Protein AF-A0A947CTM5-F1 (afdb_monomer_lite)

Sequence (116 aa):
MIGIPIGLLYANAGEWLIHKYLLHGKGVKKDSLFAFHWHRHHKNSRRGDQHDPDFDQPWHQELLDGEDNGRTRELIGLATIAATHLPLAPIAPLFTATVMYSIVNYYRVHKKSHKD

pLDDT: mean 93.33, std 7.52, range [65.25, 98.75]

Secondary structure (DSSP, 8-state):
-THHHHHHHHHHHHHHHIIIIIIIIITTSTTSTTHHIIIIIIHHHHHTTT--GGGTS-TTHHHHHT---HHHHHHHHHHHHHHHHGGGTTT-HHHHHHHHHHHHHHHHHHHHHTT-

Structure (mmCIF, N/CA/C/O backbone):
data_AF-A0A947CTM5-F1
#
_entry.id   AF-A0A947CTM5-F1
#
loop_
_atom_site.group_PDB
_atom_site.id
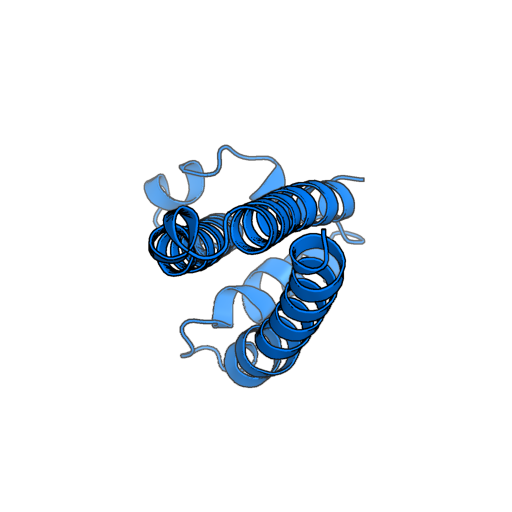_atom_site.type_symbol
_atom_site.label_atom_id
_atom_site.label_alt_id
_atom_site.label_comp_id
_atom_site.label_asym_id
_atom_site.label_entity_id
_atom_site.label_seq_id
_atom_site.pdbx_PDB_ins_code
_atom_site.Cartn_x
_atom_site.Cartn_y
_atom_site.Cartn_z
_atom_site.occupancy
_atom_site.B_iso_or_equiv
_atom_site.auth_seq_id
_atom_site.auth_comp_id
_atom_site.auth_asym_id
_atom_site.auth_atom_id
_atom_site.pdbx_PDB_model_num
ATOM 1 N N . MET A 1 1 ? -16.544 -5.309 18.765 1.00 74.25 1 MET A N 1
ATOM 2 C CA . MET A 1 1 ? -15.623 -6.355 18.253 1.00 74.25 1 MET A CA 1
ATOM 3 C C . MET A 1 1 ? -15.832 -6.699 16.778 1.00 74.25 1 MET A C 1
ATOM 5 O O . MET A 1 1 ? -14.839 -6.946 16.112 1.00 74.25 1 MET A O 1
ATOM 9 N N . ILE A 1 2 ? -17.061 -6.664 16.238 1.00 93.69 2 ILE A N 1
ATOM 10 C CA . ILE A 1 2 ? -17.358 -7.053 14.840 1.00 93.69 2 ILE A CA 1
ATOM 11 C C . ILE A 1 2 ? -16.572 -6.281 13.756 1.00 93.69 2 ILE A C 1
ATOM 13 O O . ILE A 1 2 ? -16.357 -6.797 12.665 1.00 93.69 2 ILE A O 1
ATOM 17 N N . GLY A 1 3 ? -16.073 -5.080 14.067 1.00 96.19 3 GLY A N 1
ATOM 18 C CA . GLY A 1 3 ? -15.224 -4.308 13.154 1.00 96.19 3 GLY A CA 1
ATOM 19 C C . GLY A 1 3 ? -13.932 -5.022 12.742 1.00 96.19 3 GLY A C 1
ATOM 20 O O . GLY A 1 3 ? -13.476 -4.799 11.630 1.00 96.19 3 GLY A O 1
ATOM 21 N N . ILE A 1 4 ? -13.389 -5.916 13.579 1.00 98.00 4 ILE A N 1
ATOM 22 C CA . ILE A 1 4 ? -12.181 -6.690 13.250 1.00 98.00 4 ILE A CA 1
ATOM 23 C C . ILE A 1 4 ? -12.454 -7.710 12.130 1.00 98.00 4 ILE A C 1
ATOM 25 O O . ILE A 1 4 ? -11.838 -7.595 11.074 1.00 98.00 4 ILE A O 1
ATOM 29 N N . PR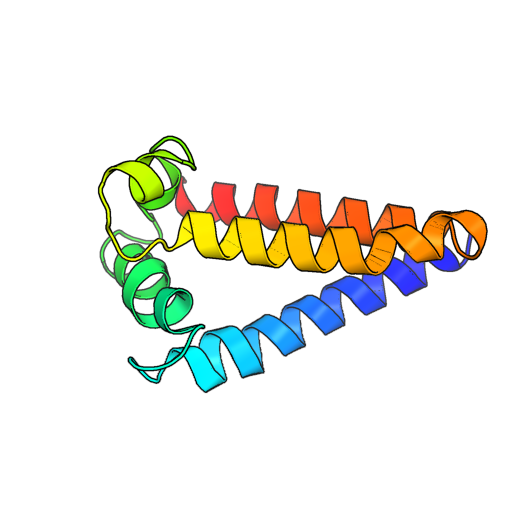O A 1 5 ? -13.378 -8.683 12.276 1.00 98.38 5 PRO A N 1
ATOM 30 C CA . PRO A 1 5 ? -13.637 -9.641 11.201 1.00 98.38 5 PRO A CA 1
ATOM 31 C C . PRO A 1 5 ? -14.155 -8.968 9.922 1.00 98.38 5 PRO A C 1
ATOM 33 O O . PRO A 1 5 ? -13.744 -9.358 8.832 1.00 98.38 5 PRO A O 1
ATOM 36 N N . ILE A 1 6 ? -14.986 -7.922 10.034 1.00 98.44 6 ILE A N 1
ATOM 37 C CA . ILE A 1 6 ? -15.447 -7.158 8.863 1.00 98.44 6 ILE A CA 1
ATOM 38 C C . ILE A 1 6 ? -14.277 -6.431 8.190 1.00 98.44 6 ILE A C 1
ATOM 40 O O . ILE A 1 6 ? -14.162 -6.476 6.970 1.00 98.44 6 ILE A O 1
ATOM 44 N N . GLY A 1 7 ? -13.398 -5.789 8.964 1.00 98.44 7 GLY A N 1
ATOM 45 C CA . GLY A 1 7 ? -12.224 -5.092 8.440 1.00 98.44 7 GLY A CA 1
ATOM 46 C C . GLY A 1 7 ? -11.263 -6.032 7.717 1.00 98.44 7 GLY A C 1
ATOM 47 O O . GLY A 1 7 ? -10.785 -5.691 6.640 1.00 98.44 7 GLY A O 1
ATOM 48 N N . LEU A 1 8 ? -11.035 -7.235 8.256 1.00 98.56 8 LEU A N 1
ATOM 49 C CA . LEU A 1 8 ? -10.214 -8.260 7.605 1.00 98.56 8 LEU A CA 1
ATOM 50 C C . LEU A 1 8 ? -10.846 -8.736 6.294 1.00 98.56 8 LEU A C 1
ATOM 52 O O . LEU A 1 8 ? -10.166 -8.755 5.268 1.00 98.56 8 LEU A O 1
ATOM 56 N N . LEU A 1 9 ? -12.136 -9.091 6.307 1.00 98.69 9 LEU A N 1
ATOM 57 C CA . LEU A 1 9 ? -12.850 -9.519 5.102 1.00 98.69 9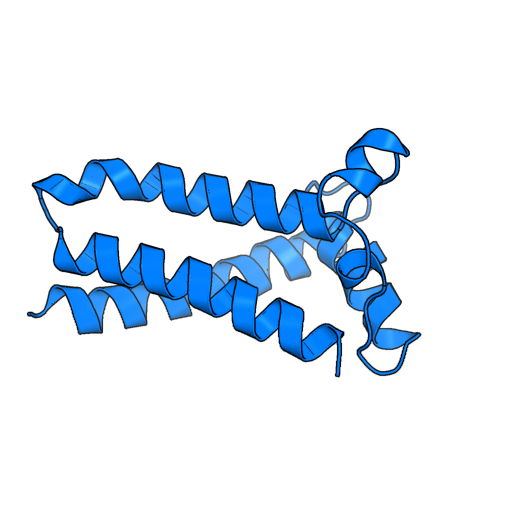 LEU A CA 1
ATOM 58 C C . LEU A 1 9 ? -12.809 -8.430 4.022 1.00 98.69 9 LEU A C 1
ATOM 60 O O . LEU A 1 9 ? -12.485 -8.711 2.870 1.00 98.69 9 LEU A O 1
ATOM 64 N N . TYR A 1 10 ? -13.094 -7.188 4.413 1.00 98.56 10 TYR A N 1
ATOM 65 C CA . TYR A 1 10 ? -13.063 -6.028 3.531 1.00 98.56 10 TYR A CA 1
ATOM 66 C C . TYR A 1 10 ? -11.670 -5.789 2.943 1.00 98.56 10 TYR A C 1
ATOM 68 O O . TYR A 1 10 ? -11.549 -5.624 1.733 1.00 98.56 10 TYR A O 1
ATOM 76 N N . ALA A 1 11 ? -10.617 -5.807 3.767 1.00 98.44 11 ALA A N 1
ATOM 77 C CA . ALA A 1 11 ? -9.255 -5.561 3.306 1.00 98.44 11 ALA A CA 1
ATOM 78 C C . ALA A 1 11 ? -8.785 -6.635 2.314 1.00 98.44 11 ALA A C 1
ATOM 80 O O . ALA A 1 11 ? -8.268 -6.288 1.258 1.00 98.44 11 ALA A O 1
ATOM 81 N N . ASN A 1 12 ? -9.039 -7.917 2.598 1.00 98.31 12 ASN A N 1
ATOM 82 C CA . ASN A 1 12 ? -8.665 -9.014 1.699 1.00 98.31 12 ASN A CA 1
ATOM 83 C C . ASN A 1 12 ? -9.451 -8.962 0.379 1.00 98.31 12 ASN A C 1
ATOM 85 O O . ASN A 1 12 ? -8.881 -9.139 -0.698 1.00 98.31 12 ASN A O 1
ATOM 89 N N . ALA A 1 13 ? -10.758 -8.685 0.439 1.00 98.56 13 ALA A N 1
ATOM 90 C CA . ALA A 1 13 ? -11.568 -8.519 -0.765 1.00 98.56 13 ALA A CA 1
ATOM 91 C C . ALA A 1 13 ? -11.102 -7.310 -1.595 1.00 98.56 13 ALA A C 1
ATOM 93 O O . ALA A 1 13 ? -10.975 -7.408 -2.815 1.00 98.56 13 ALA A O 1
ATOM 94 N N . GLY A 1 14 ? -10.816 -6.184 -0.936 1.00 98.44 14 GLY A N 1
ATOM 95 C CA . GLY A 1 14 ? -10.306 -4.968 -1.563 1.00 98.44 14 GLY A CA 1
ATOM 96 C C . GLY A 1 14 ? -8.950 -5.181 -2.229 1.00 98.44 14 GLY A C 1
ATOM 97 O O . GLY A 1 14 ? -8.792 -4.827 -3.396 1.00 98.44 14 GLY A O 1
ATOM 98 N N . GLU A 1 15 ? -8.008 -5.816 -1.530 1.00 98.31 15 GLU A N 1
ATOM 99 C CA . GLU A 1 15 ? -6.704 -6.202 -2.074 1.00 98.31 15 GLU A CA 1
ATOM 100 C C . GLU A 1 15 ? -6.880 -7.038 -3.342 1.00 98.31 15 GLU A C 1
ATOM 102 O O . GLU A 1 15 ? -6.366 -6.668 -4.396 1.00 98.31 15 GLU A O 1
ATOM 107 N N . TRP A 1 16 ? -7.683 -8.105 -3.287 1.00 98.50 16 TRP A N 1
ATOM 108 C CA . TRP A 1 16 ? -7.924 -8.961 -4.446 1.00 98.50 16 TRP A CA 1
ATOM 109 C C . TRP A 1 16 ? -8.545 -8.200 -5.625 1.00 98.50 16 TRP A C 1
ATOM 111 O O . TRP A 1 16 ? -8.105 -8.362 -6.765 1.00 98.50 16 TRP A O 1
ATOM 121 N N . LEU A 1 17 ? -9.548 -7.350 -5.378 1.00 98.62 17 LEU A N 1
ATOM 122 C CA . LEU A 1 17 ? -10.212 -6.560 -6.421 1.00 98.62 17 LEU A CA 1
ATOM 123 C C . LEU A 1 17 ? -9.248 -5.569 -7.083 1.00 98.62 17 LEU A C 1
ATOM 125 O O . LEU A 1 17 ? -9.192 -5.492 -8.314 1.00 98.62 17 LEU A O 1
ATOM 129 N N . ILE A 1 18 ? -8.482 -4.830 -6.279 1.00 98.19 18 ILE A N 1
ATOM 130 C CA . ILE A 1 18 ? -7.493 -3.860 -6.758 1.00 98.19 18 ILE A CA 1
ATOM 131 C C . ILE A 1 18 ? -6.401 -4.588 -7.540 1.00 98.19 18 ILE A C 1
ATOM 133 O O . ILE A 1 18 ? -6.101 -4.212 -8.676 1.00 98.19 18 ILE A O 1
ATOM 137 N N . HIS A 1 19 ? -5.859 -5.665 -6.979 1.00 97.81 19 HIS A N 1
ATOM 138 C CA . HIS A 1 19 ? -4.779 -6.424 -7.587 1.00 97.81 19 HIS A CA 1
ATOM 139 C C . HIS A 1 19 ? -5.223 -7.048 -8.917 1.00 97.81 19 HIS A C 1
ATOM 141 O O . HIS A 1 19 ? -4.558 -6.889 -9.942 1.00 97.81 19 HIS A O 1
ATOM 147 N N . LYS A 1 20 ? -6.399 -7.679 -8.955 1.00 98.06 20 LYS A N 1
ATOM 148 C CA . LYS A 1 20 ? -6.914 -8.329 -10.162 1.00 98.06 20 LYS A CA 1
ATOM 149 C C . LYS A 1 20 ? -7.304 -7.333 -11.251 1.00 98.06 20 LYS A C 1
ATOM 151 O O . LYS A 1 20 ? -6.885 -7.490 -12.396 1.00 98.06 20 LYS A O 1
ATOM 156 N N . TYR A 1 21 ? -8.126 -6.333 -10.936 1.00 98.19 21 TYR A N 1
ATOM 157 C CA . TYR A 1 21 ? -8.747 -5.496 -11.968 1.00 98.19 21 TYR A CA 1
ATOM 158 C C . TYR A 1 21 ? -7.951 -4.236 -12.299 1.00 98.19 21 TYR A C 1
ATOM 160 O O . TYR A 1 21 ? -7.949 -3.815 -13.458 1.00 98.19 21 TYR A O 1
ATOM 168 N N . LEU A 1 22 ? -7.269 -3.632 -11.323 1.00 97.56 22 LEU A N 1
ATOM 169 C CA . LEU A 1 22 ? -6.460 -2.437 -11.561 1.00 97.56 22 LEU A CA 1
ATOM 170 C C . LEU A 1 22 ? -5.023 -2.829 -11.891 1.00 97.56 22 LEU A C 1
ATOM 172 O O . LEU A 1 22 ? -4.575 -2.588 -13.011 1.00 97.56 22 LEU A O 1
ATOM 176 N N . LEU A 1 23 ? -4.336 -3.487 -10.957 1.00 96.94 23 LEU A N 1
ATOM 177 C CA . LEU A 1 23 ? -2.904 -3.751 -11.081 1.00 96.94 23 LEU A CA 1
ATOM 178 C C . LEU A 1 23 ? -2.582 -4.746 -12.207 1.00 96.94 23 LEU A C 1
ATOM 180 O O . LEU A 1 23 ? -1.705 -4.480 -13.021 1.00 96.94 23 LEU A O 1
ATOM 184 N N . HIS A 1 24 ? -3.330 -5.844 -12.333 1.00 97.06 24 HIS A N 1
ATOM 185 C CA . HIS A 1 24 ? -3.187 -6.767 -13.466 1.00 97.06 24 HIS A CA 1
ATOM 186 C C . HIS A 1 24 ? -4.049 -6.371 -14.667 1.00 97.06 24 HIS A C 1
ATOM 188 O O . HIS A 1 24 ? -3.537 -6.228 -15.777 1.00 97.06 24 HIS A O 1
ATOM 194 N N . GLY A 1 25 ? -5.354 -6.172 -14.458 1.00 97.62 25 GLY A N 1
ATOM 195 C CA . GLY A 1 25 ? -6.306 -5.931 -15.544 1.00 97.62 25 GLY A CA 1
ATOM 196 C C . GLY A 1 25 ? -6.003 -4.672 -16.360 1.00 97.62 25 GLY A C 1
ATOM 197 O O . GLY A 1 25 ? -5.941 -4.733 -17.588 1.00 97.62 25 GLY A O 1
ATOM 198 N N . LYS A 1 26 ? -5.785 -3.528 -15.699 1.00 97.44 26 LYS A N 1
ATOM 199 C CA . LYS A 1 26 ? -5.384 -2.287 -16.383 1.00 97.44 26 LYS A CA 1
ATOM 200 C C . LYS A 1 26 ? -3.870 -2.184 -16.556 1.00 97.44 26 LYS A C 1
ATOM 202 O O . LYS A 1 26 ? -3.440 -1.685 -17.592 1.00 97.44 26 LYS A O 1
ATOM 207 N N . GLY A 1 27 ? -3.079 -2.679 -15.604 1.00 96.19 27 GLY A N 1
ATOM 208 C CA . GLY A 1 27 ? -1.617 -2.569 -15.642 1.00 96.19 27 GLY A CA 1
ATOM 209 C C . GLY A 1 27 ? -0.935 -3.338 -16.775 1.00 96.19 27 GLY A C 1
ATOM 210 O O . GLY A 1 27 ? 0.181 -2.998 -17.154 1.00 96.19 27 GLY A O 1
ATOM 211 N N . VAL A 1 28 ? -1.605 -4.303 -17.415 1.00 96.12 28 VAL A N 1
ATOM 212 C CA . VAL A 1 28 ? -1.074 -4.918 -18.645 1.00 96.12 28 VAL A CA 1
ATOM 213 C C . VAL A 1 28 ? -0.908 -3.900 -19.787 1.00 96.12 28 VAL A C 1
ATOM 215 O O . VAL A 1 28 ? -0.041 -4.069 -20.648 1.00 96.12 28 VAL A O 1
ATOM 218 N N . LYS A 1 29 ? -1.687 -2.809 -19.793 1.00 96.81 29 LYS A N 1
ATOM 219 C CA . LYS A 1 29 ? -1.595 -1.740 -20.795 1.00 96.81 29 LYS A CA 1
ATOM 220 C C . LYS A 1 29 ? -0.519 -0.729 -20.392 1.00 96.81 29 LYS A C 1
ATOM 222 O O . LYS A 1 29 ? -0.563 -0.191 -19.290 1.00 96.81 29 LYS A O 1
ATOM 227 N N . LYS A 1 30 ? 0.440 -0.465 -21.286 1.00 92.69 30 LYS A N 1
ATOM 228 C CA . LYS A 1 30 ? 1.622 0.376 -21.001 1.00 92.69 30 LYS A CA 1
ATOM 229 C C . LYS A 1 30 ? 1.297 1.847 -20.728 1.00 92.69 30 LYS A C 1
ATOM 231 O O . LYS A 1 30 ? 2.057 2.514 -20.045 1.00 92.69 30 LYS A O 1
ATOM 236 N N . ASP A 1 31 ? 0.187 2.339 -21.258 1.00 94.44 31 ASP A N 1
ATOM 237 C CA . ASP A 1 31 ? -0.327 3.697 -21.066 1.00 94.44 31 ASP A CA 1
ATOM 238 C C . ASP A 1 31 ? -1.157 3.850 -19.776 1.00 94.44 31 ASP A C 1
ATOM 240 O O . ASP A 1 31 ? -1.653 4.932 -19.467 1.00 94.44 31 ASP A O 1
ATOM 244 N N . SER A 1 32 ? -1.328 2.775 -18.999 1.00 94.88 32 SER A N 1
ATOM 245 C CA . SER A 1 32 ? -2.092 2.804 -17.755 1.00 94.88 32 SER A CA 1
ATOM 246 C C . SER A 1 32 ? -1.309 3.420 -16.596 1.00 94.88 32 SER A C 1
ATOM 248 O O . SER A 1 32 ? -0.131 3.137 -16.399 1.00 94.88 32 SER A O 1
ATOM 250 N N . LEU A 1 33 ? -2.008 4.128 -15.702 1.00 92.38 33 LEU A N 1
ATOM 251 C CA . LEU A 1 33 ? -1.463 4.532 -14.397 1.00 92.38 33 LEU A CA 1
ATOM 252 C C . LEU A 1 33 ? -0.961 3.341 -13.557 1.00 92.38 33 LEU A C 1
ATOM 254 O O . LEU A 1 33 ? -0.083 3.515 -12.714 1.00 92.38 33 LEU A O 1
ATOM 258 N N . PHE A 1 34 ? -1.498 2.143 -13.804 1.00 95.69 34 PHE A N 1
ATOM 259 C CA . PHE A 1 34 ? -1.139 0.900 -13.116 1.00 95.69 34 PHE A CA 1
ATOM 260 C C . PHE A 1 34 ? -0.075 0.079 -13.862 1.00 95.69 34 PHE A C 1
ATOM 262 O O . PHE A 1 34 ? 0.236 -1.034 -13.443 1.00 95.69 34 PHE A O 1
ATOM 269 N N . ALA A 1 35 ? 0.483 0.599 -14.964 1.00 95.12 35 ALA A N 1
ATOM 270 C CA . ALA A 1 35 ? 1.441 -0.122 -15.806 1.00 95.12 35 ALA A CA 1
ATOM 271 C C . ALA A 1 35 ? 2.696 -0.580 -15.046 1.00 95.12 35 ALA A C 1
ATOM 273 O O . ALA A 1 35 ? 3.253 -1.633 -15.366 1.00 95.12 35 ALA A O 1
ATOM 274 N N . PHE A 1 36 ? 3.093 0.166 -14.010 1.00 93.62 36 PHE A N 1
ATOM 275 C CA . PHE A 1 36 ? 4.234 -0.148 -13.150 1.00 93.62 36 PHE A CA 1
ATOM 276 C C . PHE A 1 36 ? 4.154 -1.556 -12.544 1.00 93.62 36 PHE A C 1
ATOM 278 O O . PHE A 1 36 ? 5.172 -2.238 -12.441 1.00 93.62 36 PHE A O 1
ATOM 285 N N . HIS A 1 37 ? 2.948 -2.030 -12.205 1.00 95.69 37 HIS A N 1
ATOM 286 C CA . HIS A 1 37 ? 2.775 -3.341 -11.585 1.00 95.69 37 HIS A CA 1
ATOM 287 C C . HIS A 1 37 ? 3.203 -4.463 -12.530 1.00 95.69 37 HIS A C 1
ATOM 289 O O . HIS A 1 37 ? 3.943 -5.361 -12.150 1.00 95.69 37 HIS A O 1
ATOM 295 N N . TRP A 1 38 ? 2.788 -4.401 -13.796 1.00 94.38 38 TRP A N 1
ATOM 296 C CA . TRP A 1 38 ? 3.102 -5.451 -14.765 1.00 94.38 38 TRP A CA 1
ATOM 297 C C . TRP A 1 38 ? 4.478 -5.273 -15.417 1.00 94.38 38 TRP A C 1
ATOM 299 O O . TRP A 1 38 ? 5.250 -6.225 -15.534 1.00 94.38 38 TRP A O 1
ATOM 309 N N . HIS A 1 39 ? 4.784 -4.056 -15.876 1.00 93.75 39 HIS A N 1
ATOM 310 C CA . HIS A 1 39 ? 5.937 -3.793 -16.746 1.00 93.75 39 HIS A CA 1
ATOM 311 C C . HIS A 1 39 ? 7.232 -3.487 -15.992 1.00 93.75 39 HIS A C 1
ATOM 313 O O . HIS A 1 39 ? 8.294 -3.518 -16.619 1.00 93.75 39 HIS A O 1
ATOM 319 N N . ARG A 1 40 ? 7.161 -3.236 -14.680 1.00 92.12 40 ARG A N 1
ATOM 320 C CA . ARG A 1 40 ? 8.323 -3.051 -13.802 1.00 92.12 40 ARG A CA 1
ATOM 321 C C . ARG A 1 40 ? 8.353 -4.120 -12.721 1.00 92.12 40 ARG A C 1
ATOM 323 O O . ARG A 1 40 ? 9.148 -5.040 -12.852 1.00 92.12 40 ARG A O 1
ATOM 330 N N . HIS A 1 41 ? 7.425 -4.079 -11.769 1.00 94.19 41 HIS A N 1
ATOM 331 C CA . HIS A 1 41 ? 7.414 -4.977 -10.612 1.00 94.19 41 HIS A CA 1
ATOM 332 C C . HIS A 1 41 ? 7.398 -6.468 -11.014 1.00 94.19 41 HIS A C 1
ATOM 334 O O . HIS A 1 41 ? 8.388 -7.174 -10.836 1.00 94.19 41 HIS A O 1
ATOM 340 N N . HIS A 1 42 ? 6.355 -6.940 -11.712 1.00 95.00 42 HIS A N 1
ATOM 341 C CA . HIS A 1 42 ? 6.296 -8.334 -12.190 1.00 95.00 42 HIS A CA 1
ATOM 342 C C . HIS A 1 42 ? 7.432 -8.687 -13.155 1.00 95.00 42 HIS A C 1
ATOM 344 O O . HIS A 1 42 ? 7.924 -9.814 -13.157 1.00 95.00 42 HIS A O 1
ATOM 350 N N . LYS A 1 43 ? 7.858 -7.749 -14.008 1.00 94.25 43 LYS A N 1
ATOM 351 C CA . LYS A 1 43 ? 8.976 -7.971 -14.937 1.00 94.25 43 LYS A CA 1
ATOM 352 C C . LYS A 1 43 ? 10.287 -8.212 -14.183 1.00 94.25 43 LYS A C 1
ATOM 354 O O . LYS A 1 43 ? 11.035 -9.103 -14.584 1.00 94.25 43 LYS A O 1
ATOM 359 N N . ASN A 1 44 ? 10.551 -7.435 -13.138 1.00 93.19 44 ASN A N 1
ATOM 360 C CA . ASN A 1 44 ? 11.723 -7.557 -12.284 1.00 93.19 44 ASN A CA 1
ATOM 361 C C . ASN A 1 44 ? 11.687 -8.884 -11.529 1.00 93.19 44 ASN A C 1
ATOM 363 O O . ASN A 1 44 ? 12.579 -9.703 -11.739 1.00 93.19 44 ASN A O 1
ATOM 367 N N . SER A 1 45 ? 10.600 -9.164 -10.802 1.00 93.38 45 SER A N 1
ATOM 368 C CA . SER A 1 45 ? 10.428 -10.420 -10.059 1.00 93.38 45 SER A CA 1
ATOM 369 C C . SER A 1 45 ? 10.575 -11.647 -10.961 1.00 93.38 45 SER A C 1
ATOM 371 O O . SER A 1 45 ? 11.248 -12.611 -10.615 1.00 93.38 45 SER A O 1
ATOM 373 N N . ARG A 1 46 ? 10.027 -11.621 -12.181 1.00 94.12 46 ARG A N 1
ATOM 374 C CA . ARG A 1 46 ? 10.166 -12.744 -13.129 1.00 94.12 46 ARG A CA 1
ATOM 375 C C . ARG A 1 46 ? 11.584 -12.935 -13.661 1.00 94.12 46 ARG A C 1
ATOM 377 O O . ARG A 1 46 ? 11.909 -14.035 -14.094 1.00 94.12 46 ARG A O 1
ATOM 384 N N . ARG A 1 47 ? 12.395 -11.877 -13.708 1.00 94.69 47 ARG A N 1
ATOM 385 C CA . ARG A 1 47 ? 13.788 -11.928 -14.178 1.00 94.69 47 ARG A CA 1
ATOM 386 C C . ARG A 1 47 ? 14.778 -12.212 -13.051 1.00 94.69 47 ARG A C 1
ATOM 388 O O . ARG A 1 47 ? 15.853 -12.721 -13.342 1.00 94.69 47 ARG A O 1
ATOM 395 N N . GLY A 1 48 ? 14.419 -11.875 -11.816 1.00 91.50 48 GLY A N 1
ATOM 396 C CA . GLY A 1 48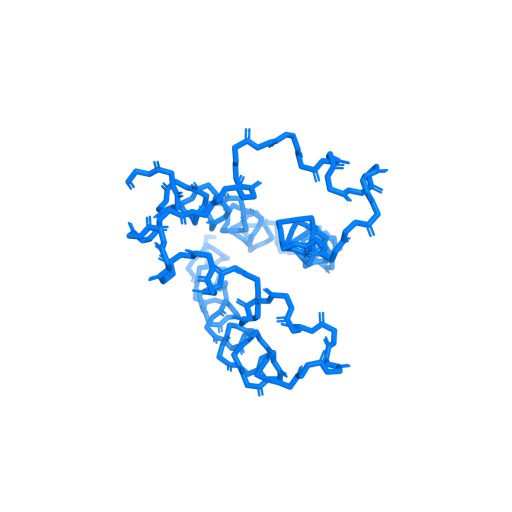 ? 15.264 -11.961 -10.628 1.00 91.50 48 GLY A CA 1
ATOM 397 C C . GLY A 1 48 ? 14.901 -13.089 -9.666 1.00 91.50 48 GLY A C 1
ATOM 398 O O . GLY A 1 48 ? 15.192 -12.960 -8.492 1.00 91.50 48 GLY A O 1
ATOM 399 N N . ASP A 1 49 ? 14.245 -14.162 -10.115 1.00 92.62 49 ASP A N 1
ATOM 400 C CA . ASP A 1 49 ? 13.820 -15.266 -9.231 1.00 92.62 49 ASP A CA 1
ATOM 401 C C . ASP A 1 49 ? 12.973 -14.789 -8.032 1.00 92.62 49 ASP A C 1
ATOM 403 O O . ASP A 1 49 ? 13.280 -15.011 -6.869 1.00 92.62 49 ASP A O 1
ATOM 407 N N . GLN A 1 50 ? 11.905 -14.051 -8.342 1.00 93.25 50 GLN A N 1
ATOM 408 C CA . GLN A 1 50 ? 11.019 -13.328 -7.417 1.00 93.25 50 GLN A CA 1
ATOM 409 C C . GLN A 1 50 ? 11.627 -12.107 -6.718 1.00 93.25 50 GLN A C 1
ATOM 411 O O . GLN A 1 50 ? 10.867 -11.298 -6.180 1.00 93.25 50 GLN A O 1
ATOM 416 N N . HIS A 1 51 ? 12.936 -11.884 -6.809 1.00 94.69 51 HIS A N 1
ATOM 417 C CA . HIS A 1 51 ? 13.555 -10.665 -6.305 1.00 94.69 51 HIS A CA 1
ATOM 418 C C . HIS A 1 51 ? 13.170 -9.433 -7.140 1.00 94.69 51 HIS A C 1
ATOM 420 O O . HIS A 1 51 ? 13.219 -9.462 -8.374 1.00 94.69 51 HIS A O 1
ATOM 426 N N . ASP A 1 52 ? 12.821 -8.336 -6.467 1.00 93.69 52 ASP A N 1
ATOM 427 C CA . ASP A 1 52 ? 12.578 -7.037 -7.100 1.00 93.69 52 ASP A CA 1
ATOM 428 C C . ASP A 1 52 ? 13.515 -5.958 -6.511 1.00 93.69 52 ASP A C 1
ATOM 430 O O . ASP A 1 52 ? 13.368 -5.589 -5.338 1.00 93.69 52 ASP A O 1
ATOM 434 N N . PRO A 1 53 ? 14.473 -5.434 -7.306 1.00 90.44 53 PRO A N 1
ATOM 435 C CA . PRO A 1 53 ? 15.503 -4.511 -6.834 1.00 90.44 53 PRO A CA 1
ATOM 436 C C . PRO A 1 53 ? 14.954 -3.150 -6.380 1.00 90.44 53 PRO A C 1
ATOM 438 O O . PRO A 1 53 ? 15.623 -2.450 -5.617 1.00 90.44 53 PRO A O 1
ATOM 441 N N . ASP A 1 54 ? 13.724 -2.782 -6.762 1.00 89.19 54 ASP A N 1
ATOM 442 C CA . ASP A 1 54 ? 13.054 -1.568 -6.262 1.00 89.19 54 ASP A CA 1
ATOM 443 C C . ASP A 1 54 ? 12.920 -1.594 -4.718 1.00 89.19 54 ASP A C 1
ATOM 445 O O . ASP A 1 54 ? 12.864 -0.565 -4.028 1.00 89.19 54 ASP A O 1
ATOM 449 N N . PHE A 1 55 ? 12.920 -2.784 -4.105 1.00 90.19 55 PHE A N 1
ATOM 450 C CA . PHE A 1 55 ? 12.864 -2.910 -2.650 1.00 90.19 55 PHE A CA 1
ATOM 451 C C . PHE A 1 55 ? 14.210 -2.716 -1.940 1.00 90.19 55 PHE A C 1
ATOM 453 O O . PHE A 1 55 ? 14.211 -2.575 -0.708 1.00 90.19 55 PHE A O 1
ATOM 460 N N . ASP A 1 56 ? 15.333 -2.658 -2.655 1.00 89.75 56 ASP A N 1
ATOM 461 C CA . ASP A 1 56 ? 16.677 -2.526 -2.071 1.00 89.75 56 ASP A CA 1
ATOM 462 C C . ASP A 1 56 ? 17.138 -1.086 -1.886 1.00 89.75 56 ASP A C 1
ATOM 464 O O . ASP A 1 56 ? 17.959 -0.809 -1.013 1.00 89.75 56 ASP A O 1
ATOM 468 N N . GLN A 1 57 ? 16.540 -0.157 -2.622 1.00 84.69 57 GLN A N 1
ATOM 469 C CA . GLN A 1 57 ? 16.838 1.266 -2.514 1.00 84.69 57 GLN A CA 1
ATOM 470 C C . GLN A 1 57 ? 15.932 1.973 -1.487 1.00 84.69 57 GLN A C 1
ATOM 472 O O . GLN A 1 57 ? 14.944 1.410 -1.002 1.00 84.69 57 GLN A O 1
ATOM 477 N N . PRO A 1 58 ? 16.220 3.217 -1.080 1.00 85.62 58 PRO A N 1
ATOM 478 C CA . PRO A 1 58 ? 15.243 4.054 -0.387 1.00 85.62 58 PRO A CA 1
ATOM 479 C C . PRO A 1 58 ? 14.001 4.296 -1.261 1.00 85.62 58 PRO A C 1
ATOM 481 O O . PRO A 1 58 ? 14.107 4.481 -2.464 1.00 85.62 58 PRO A O 1
ATOM 484 N N . TRP A 1 59 ? 12.805 4.354 -0.664 1.00 80.75 59 TRP A N 1
ATOM 485 C CA . TRP A 1 59 ? 11.546 4.483 -1.426 1.00 80.75 59 TRP A CA 1
ATOM 486 C C . TRP A 1 59 ? 11.423 5.778 -2.250 1.00 80.75 59 TRP A C 1
ATOM 488 O O . TRP A 1 59 ? 10.591 5.853 -3.151 1.00 80.75 59 TRP A O 1
ATOM 498 N N . HIS A 1 60 ? 12.191 6.807 -1.885 1.00 80.12 60 HIS A N 1
ATOM 499 C CA . HIS A 1 60 ? 12.227 8.107 -2.552 1.00 80.12 60 HIS A CA 1
ATOM 500 C C . HIS A 1 60 ? 13.358 8.208 -3.577 1.00 80.12 60 HIS A C 1
ATOM 502 O O . HIS A 1 60 ? 13.404 9.194 -4.300 1.00 80.12 60 HIS A O 1
ATOM 508 N N . GLN A 1 61 ? 14.259 7.223 -3.642 1.00 79.38 61 GLN A N 1
ATOM 509 C CA . GLN A 1 61 ? 15.400 7.248 -4.555 1.00 79.38 61 GLN A CA 1
ATOM 510 C C . GLN A 1 61 ? 14.920 7.287 -6.012 1.00 79.38 61 GLN A C 1
ATOM 512 O O . GLN A 1 61 ? 15.326 8.154 -6.772 1.00 79.38 61 GLN A O 1
ATOM 517 N N . GLU A 1 62 ? 13.923 6.469 -6.349 1.00 72.56 62 GLU A N 1
ATOM 518 C CA . GLU A 1 62 ? 13.348 6.410 -7.699 1.00 72.56 62 GLU A CA 1
ATOM 519 C C . GLU A 1 62 ? 12.663 7.737 -8.116 1.00 72.56 62 GLU A C 1
ATOM 521 O O . GLU A 1 62 ? 12.695 8.119 -9.285 1.00 72.56 62 GLU A O 1
ATOM 526 N N . LEU A 1 63 ? 12.118 8.509 -7.157 1.00 76.38 63 LEU A N 1
ATOM 527 C CA . LEU A 1 63 ? 11.594 9.862 -7.420 1.00 76.38 63 LEU A CA 1
ATOM 528 C C . LEU A 1 63 ? 12.698 10.854 -7.797 1.00 76.38 63 LEU A C 1
ATOM 530 O O . LEU A 1 63 ? 12.445 11.766 -8.582 1.00 76.38 63 LEU A O 1
ATOM 534 N N . LEU A 1 64 ? 13.886 10.708 -7.207 1.00 79.94 64 LEU A N 1
ATOM 535 C CA . LEU A 1 64 ? 15.035 11.571 -7.479 1.00 79.94 64 LEU A CA 1
ATOM 536 C C . LEU A 1 64 ? 15.669 11.240 -8.833 1.00 79.94 64 LEU A C 1
ATOM 538 O O . LEU A 1 64 ? 16.122 12.145 -9.529 1.00 79.94 64 LEU A O 1
ATOM 542 N N . ASP A 1 65 ? 15.642 9.964 -9.215 1.00 76.88 65 ASP A N 1
ATOM 543 C CA . ASP A 1 65 ? 16.261 9.459 -10.443 1.00 76.88 65 ASP A CA 1
ATOM 544 C C . ASP A 1 65 ? 15.377 9.674 -11.692 1.00 76.88 65 ASP A C 1
ATOM 546 O O . ASP A 1 65 ? 15.833 9.507 -12.823 1.00 76.88 65 ASP A O 1
ATOM 550 N N . GLY A 1 66 ? 14.118 10.092 -11.508 1.00 67.25 66 GLY A N 1
ATOM 551 C CA . GLY A 1 66 ? 13.189 10.406 -12.600 1.00 67.25 66 GLY A CA 1
ATOM 552 C C . GLY A 1 66 ? 12.693 9.179 -13.373 1.00 67.25 66 GLY A C 1
ATOM 553 O O . GLY A 1 66 ? 12.219 9.315 -14.503 1.00 67.25 66 GLY A O 1
ATOM 554 N N . GLU A 1 67 ? 12.807 7.986 -12.788 1.00 69.44 67 GLU A N 1
ATOM 555 C CA . GLU A 1 67 ? 12.358 6.740 -13.402 1.00 69.44 67 GLU A CA 1
ATOM 556 C C . GLU A 1 67 ? 10.855 6.474 -13.181 1.00 69.44 67 GLU A C 1
ATOM 558 O O . GLU A 1 67 ? 10.158 7.173 -12.447 1.00 69.44 67 GLU A O 1
ATOM 563 N N . ASP A 1 68 ? 10.306 5.464 -13.866 1.00 65.25 68 ASP A N 1
ATOM 564 C CA . ASP A 1 68 ? 8.917 5.043 -13.651 1.00 65.25 68 ASP A CA 1
ATOM 565 C C . ASP A 1 68 ? 8.808 4.169 -12.394 1.00 65.25 68 ASP A C 1
ATOM 567 O O . ASP A 1 68 ? 9.198 3.008 -12.422 1.00 65.25 68 ASP A O 1
ATOM 571 N N . ASN A 1 69 ? 8.302 4.728 -11.296 1.00 74.00 69 ASN A N 1
ATOM 572 C CA . ASN A 1 69 ? 8.478 4.173 -9.947 1.00 74.00 69 ASN A CA 1
ATOM 573 C C . ASN A 1 69 ? 7.534 3.005 -9.627 1.00 74.00 69 ASN A C 1
ATOM 575 O O . ASN A 1 69 ? 6.328 3.213 -9.473 1.00 74.00 69 ASN A O 1
ATOM 579 N N . GLY A 1 70 ? 8.062 1.793 -9.447 1.00 84.00 70 GLY A N 1
ATOM 580 C CA . GLY A 1 70 ? 7.266 0.623 -9.066 1.00 84.00 70 GLY A CA 1
ATOM 581 C C . GLY A 1 70 ? 6.818 0.711 -7.611 1.00 84.00 70 GLY A C 1
ATOM 582 O O . GLY A 1 70 ? 5.626 0.802 -7.293 1.00 84.00 70 GLY A O 1
ATOM 583 N N . ARG A 1 71 ? 7.801 0.789 -6.716 1.00 89.38 71 ARG A N 1
ATOM 584 C CA . ARG A 1 71 ? 7.579 0.815 -5.271 1.00 89.38 71 ARG A CA 1
ATOM 585 C C . ARG A 1 71 ? 6.992 2.130 -4.773 1.00 89.38 71 ARG A C 1
ATOM 587 O O . ARG A 1 71 ? 6.132 2.121 -3.890 1.00 89.38 71 ARG A O 1
ATOM 594 N N . THR A 1 72 ? 7.430 3.278 -5.294 1.00 89.19 72 THR A N 1
ATOM 595 C CA . THR A 1 72 ? 6.852 4.560 -4.856 1.00 89.19 72 THR A CA 1
ATOM 596 C C . THR A 1 72 ? 5.367 4.635 -5.211 1.00 89.19 72 THR A C 1
ATOM 598 O O . THR A 1 72 ? 4.572 5.092 -4.391 1.00 89.19 72 THR A O 1
ATOM 601 N N . ARG A 1 73 ? 4.959 4.158 -6.398 1.00 90.38 73 ARG A N 1
ATOM 602 C CA . ARG A 1 73 ? 3.539 4.129 -6.784 1.00 90.38 73 ARG A CA 1
ATOM 603 C C . ARG A 1 73 ? 2.725 3.189 -5.901 1.00 90.38 73 ARG A C 1
ATOM 605 O O . ARG A 1 73 ? 1.609 3.553 -5.533 1.00 90.38 73 ARG A O 1
ATOM 612 N N . GLU A 1 74 ? 3.279 2.040 -5.509 1.00 94.00 74 GLU A N 1
ATOM 613 C CA . GLU A 1 74 ? 2.656 1.171 -4.504 1.00 94.00 74 GLU A CA 1
ATOM 614 C C . GLU A 1 74 ? 2.425 1.932 -3.189 1.00 94.00 74 GLU A C 1
ATOM 616 O O . GLU A 1 74 ? 1.297 1.992 -2.701 1.00 94.00 74 GLU A O 1
ATOM 621 N N . LEU A 1 75 ? 3.457 2.594 -2.654 1.00 93.94 75 LEU A N 1
ATOM 622 C CA . LEU A 1 75 ? 3.358 3.369 -1.413 1.00 93.94 75 LEU A CA 1
ATOM 623 C C . LEU A 1 75 ? 2.355 4.526 -1.504 1.00 93.94 75 LEU A C 1
ATOM 625 O O . LEU A 1 75 ? 1.585 4.730 -0.567 1.00 93.94 75 LEU A O 1
ATOM 629 N N . ILE A 1 76 ? 2.321 5.259 -2.621 1.00 93.44 76 ILE A N 1
ATOM 630 C CA . ILE A 1 76 ? 1.332 6.321 -2.865 1.00 93.44 76 ILE A CA 1
ATOM 631 C C . ILE A 1 76 ? -0.083 5.733 -2.904 1.00 93.44 76 ILE A C 1
ATOM 633 O O . ILE A 1 76 ? -1.001 6.301 -2.308 1.00 93.44 76 ILE A O 1
ATOM 637 N N . GLY A 1 77 ? -0.273 4.590 -3.566 1.00 95.56 77 GLY A N 1
ATOM 638 C CA . GLY A 1 77 ? -1.557 3.892 -3.610 1.00 95.56 77 GLY A CA 1
ATOM 639 C C . GLY A 1 77 ? -2.018 3.461 -2.218 1.00 95.56 77 GLY A C 1
ATOM 640 O O . GLY A 1 77 ? -3.137 3.776 -1.814 1.00 95.56 77 GLY A O 1
ATOM 641 N N . LEU A 1 78 ? -1.138 2.823 -1.446 1.00 97.69 78 LEU A N 1
ATOM 642 C CA . LEU A 1 78 ? -1.415 2.401 -0.071 1.00 97.69 78 LEU A CA 1
ATOM 643 C C . LEU A 1 78 ? -1.707 3.592 0.851 1.00 97.69 78 LEU A C 1
ATOM 645 O O . LEU A 1 78 ? -2.666 3.542 1.620 1.00 97.69 78 LEU A O 1
ATOM 649 N N . ALA A 1 79 ? -0.939 4.680 0.745 1.00 97.94 79 ALA A N 1
ATOM 650 C CA . ALA A 1 79 ? -1.171 5.908 1.503 1.00 97.94 79 ALA A CA 1
ATOM 651 C C . ALA A 1 79 ? -2.516 6.557 1.141 1.00 97.94 79 ALA A C 1
ATOM 653 O O . ALA A 1 79 ? -3.240 7.006 2.027 1.00 97.94 79 ALA A O 1
ATOM 654 N N . THR A 1 80 ? -2.885 6.550 -0.142 1.00 98.00 80 THR A N 1
ATOM 655 C CA . THR A 1 80 ? -4.179 7.056 -0.624 1.00 98.00 80 THR A CA 1
ATOM 656 C C . THR A 1 80 ? -5.335 6.233 -0.058 1.00 98.00 80 THR A C 1
ATOM 658 O O . THR A 1 80 ? -6.312 6.794 0.444 1.00 98.00 80 THR A O 1
ATOM 661 N N . ILE A 1 81 ? -5.218 4.901 -0.079 1.00 98.19 81 ILE A N 1
ATOM 662 C CA . ILE A 1 81 ? -6.219 4.003 0.507 1.00 98.19 81 ILE A CA 1
ATOM 663 C C . ILE A 1 81 ? -6.313 4.262 2.012 1.00 98.19 81 ILE A C 1
ATOM 665 O O . ILE A 1 81 ? -7.411 4.483 2.514 1.00 98.19 81 ILE A O 1
ATOM 669 N N . ALA A 1 82 ? -5.189 4.309 2.728 1.00 98.44 82 ALA A N 1
ATOM 670 C CA . ALA A 1 82 ? -5.156 4.590 4.161 1.00 98.44 82 ALA A CA 1
ATOM 671 C C . ALA A 1 82 ? -5.844 5.922 4.504 1.00 98.44 82 ALA A C 1
ATOM 673 O O . ALA A 1 82 ? -6.763 5.952 5.323 1.00 98.44 82 ALA A O 1
ATOM 674 N N . ALA A 1 83 ? -5.468 7.007 3.818 1.00 98.62 83 ALA A N 1
ATOM 675 C CA . ALA A 1 83 ? -6.044 8.335 4.011 1.00 98.62 83 ALA A CA 1
ATOM 676 C C . ALA A 1 83 ? -7.560 8.356 3.770 1.00 98.62 83 ALA A C 1
ATOM 678 O O . ALA A 1 83 ? -8.294 8.967 4.543 1.00 98.62 83 ALA A O 1
ATOM 679 N N . THR A 1 84 ? -8.040 7.631 2.757 1.00 98.38 84 THR A N 1
ATOM 680 C CA . THR A 1 84 ? -9.475 7.527 2.443 1.00 98.38 84 THR A CA 1
ATOM 681 C C . THR A 1 84 ? -10.278 6.861 3.568 1.00 98.38 84 THR A C 1
ATOM 683 O O . THR A 1 84 ? -11.462 7.151 3.728 1.00 98.38 84 THR A O 1
ATOM 686 N N . HIS A 1 85 ? -9.655 6.000 4.381 1.00 98.38 85 HIS A N 1
ATOM 687 C CA . HIS A 1 85 ? -10.333 5.309 5.484 1.00 98.38 85 HIS A CA 1
ATOM 688 C C . HIS A 1 85 ? -10.259 6.062 6.821 1.00 98.38 85 HIS A C 1
ATOM 690 O O . HIS A 1 85 ? -11.098 5.819 7.687 1.00 98.38 85 HIS A O 1
ATOM 696 N N . LEU A 1 86 ? -9.318 6.999 7.005 1.00 98.00 86 LEU A N 1
ATOM 697 C CA . LEU A 1 86 ? -9.167 7.759 8.257 1.00 98.00 86 LEU A CA 1
ATOM 698 C C . LEU A 1 86 ? -10.445 8.479 8.734 1.00 98.00 86 LEU A C 1
ATOM 700 O O . LEU A 1 86 ? -10.707 8.435 9.939 1.00 98.00 86 LEU A O 1
ATOM 704 N N . PRO A 1 87 ? -11.282 9.080 7.861 1.00 98.50 87 PRO A N 1
ATOM 705 C CA . PRO A 1 87 ? -12.528 9.716 8.291 1.00 98.50 87 PRO A CA 1
ATOM 706 C C . PRO A 1 87 ? -13.516 8.772 8.993 1.00 98.50 87 PRO A C 1
ATOM 708 O O . PRO A 1 87 ? -14.401 9.241 9.702 1.00 98.50 87 PRO A O 1
ATOM 711 N N . LEU A 1 88 ? -13.372 7.450 8.834 1.00 97.94 88 LEU A N 1
ATOM 712 C CA . LEU A 1 88 ? -14.221 6.461 9.501 1.00 97.94 88 LEU A CA 1
ATOM 713 C C . LEU A 1 88 ? -13.809 6.198 10.956 1.00 97.94 88 LEU A C 1
ATOM 715 O O . LEU A 1 88 ? -14.587 5.594 11.694 1.00 97.94 88 LEU A O 1
ATOM 719 N N . ALA A 1 89 ? -12.635 6.657 11.403 1.00 98.00 89 ALA A N 1
ATOM 720 C CA . ALA A 1 89 ? -12.123 6.372 12.743 1.00 98.00 89 ALA A CA 1
ATOM 721 C C . ALA A 1 89 ? -13.081 6.769 13.890 1.00 98.00 89 ALA A C 1
ATOM 723 O O . ALA A 1 89 ? -13.237 5.957 14.805 1.00 98.00 89 ALA A O 1
ATOM 724 N N . PRO A 1 90 ? -13.779 7.927 13.862 1.00 98.12 90 PRO A N 1
ATOM 725 C CA . PRO A 1 90 ? -14.708 8.304 14.932 1.00 98.12 90 PRO A CA 1
ATOM 726 C C . PRO A 1 90 ? -15.979 7.442 14.993 1.00 98.12 90 PRO A C 1
ATOM 728 O O . PRO A 1 90 ? -16.620 7.378 16.037 1.00 98.12 90 PRO A O 1
ATOM 731 N N . ILE A 1 91 ? -16.357 6.792 13.886 1.00 97.94 91 ILE A N 1
ATOM 732 C CA . ILE A 1 91 ? -17.627 6.056 13.744 1.00 97.94 91 ILE A CA 1
ATOM 733 C C . ILE A 1 91 ? -17.395 4.544 13.859 1.00 97.94 91 ILE A C 1
ATOM 735 O O . ILE A 1 91 ? -18.160 3.823 14.496 1.00 97.94 91 ILE A O 1
ATOM 739 N N . ALA A 1 92 ? -16.319 4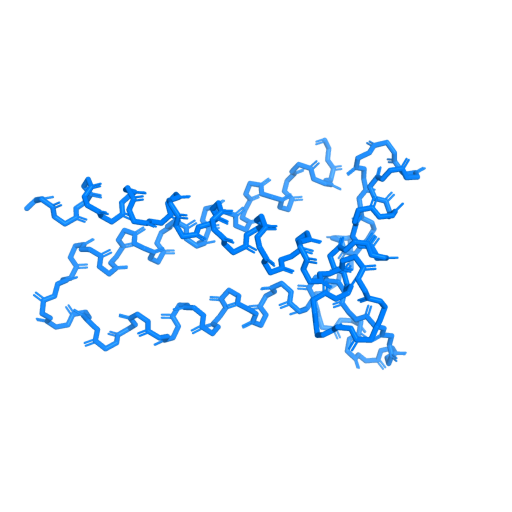.052 13.251 1.00 97.94 92 ALA A N 1
ATOM 740 C CA . ALA A 1 92 ? -15.973 2.642 13.166 1.00 97.94 92 ALA A CA 1
ATOM 741 C C . ALA A 1 92 ? -14.481 2.434 13.501 1.00 97.94 92 ALA A C 1
ATOM 743 O O . ALA A 1 92 ? -13.698 2.021 12.636 1.00 97.94 92 ALA A O 1
ATOM 744 N N . PRO A 1 93 ? -14.056 2.692 14.755 1.00 97.81 93 PRO A N 1
ATOM 745 C CA . PRO A 1 93 ? -12.640 2.710 15.130 1.00 97.81 93 PRO A CA 1
ATOM 746 C C . PRO A 1 93 ? -11.962 1.353 14.941 1.00 97.81 93 PRO A C 1
ATOM 748 O O . PRO A 1 93 ? -10.872 1.285 14.385 1.00 97.81 93 PRO A O 1
ATOM 751 N N . LEU A 1 94 ? -12.621 0.256 15.336 1.00 98.44 94 LEU A N 1
ATOM 752 C CA . LEU A 1 94 ? -12.056 -1.089 15.176 1.00 98.44 94 LEU A CA 1
ATOM 753 C C . LEU A 1 94 ? -11.951 -1.505 13.706 1.00 98.44 94 LEU A C 1
ATOM 755 O O . LEU A 1 94 ? -10.951 -2.097 13.325 1.00 98.44 94 LEU A O 1
ATOM 759 N N . PHE A 1 95 ? -12.945 -1.169 12.877 1.00 98.56 95 PHE A N 1
ATOM 760 C CA . PHE A 1 95 ? -12.875 -1.417 11.434 1.00 98.56 95 PHE A CA 1
ATOM 761 C C . PHE A 1 95 ? -11.710 -0.647 10.810 1.00 98.56 95 PHE A C 1
ATOM 763 O O . PHE A 1 95 ? -10.857 -1.240 10.155 1.00 98.56 95 PHE A O 1
ATOM 770 N N . THR A 1 96 ? -11.633 0.657 11.086 1.00 98.69 96 THR A N 1
ATOM 771 C CA . THR A 1 96 ? -10.583 1.534 10.557 1.00 98.69 96 THR A CA 1
ATOM 772 C C . THR A 1 96 ? -9.202 1.053 10.993 1.00 98.69 96 THR A C 1
ATOM 774 O O . THR A 1 96 ? -8.318 0.897 10.158 1.00 98.69 96 THR A O 1
ATOM 777 N N . ALA A 1 97 ? -9.024 0.719 12.275 1.00 98.56 97 ALA A N 1
ATOM 778 C CA . ALA A 1 97 ? -7.772 0.172 12.791 1.00 98.56 97 ALA A CA 1
ATOM 779 C C . ALA A 1 97 ? -7.386 -1.147 12.103 1.00 98.56 97 ALA A C 1
ATOM 781 O O . ALA A 1 97 ? -6.221 -1.338 11.759 1.00 98.56 97 ALA A O 1
ATOM 782 N N . THR A 1 98 ? -8.344 -2.042 11.849 1.00 98.75 98 THR A N 1
ATOM 783 C CA . THR A 1 98 ? -8.080 -3.297 11.136 1.00 98.75 98 THR A CA 1
ATOM 784 C C . THR A 1 98 ? -7.702 -3.076 9.671 1.00 98.75 98 THR A C 1
ATOM 786 O O . THR A 1 98 ? -6.789 -3.743 9.183 1.00 98.75 98 THR A O 1
ATOM 789 N N . VAL A 1 99 ? -8.338 -2.132 8.971 1.00 98.75 99 VAL A N 1
ATOM 790 C CA . VAL A 1 99 ? -7.948 -1.765 7.598 1.00 98.75 99 VAL A CA 1
ATOM 791 C C . VAL A 1 99 ? -6.531 -1.187 7.585 1.00 98.75 99 VAL A C 1
ATOM 793 O O . VAL A 1 99 ? -5.695 -1.648 6.812 1.00 98.75 99 VAL A O 1
ATOM 796 N N . MET A 1 100 ? -6.220 -0.250 8.486 1.00 98.69 100 MET A N 1
ATOM 797 C CA . MET A 1 100 ? -4.882 0.345 8.602 1.00 98.69 100 MET A CA 1
ATOM 798 C C . MET A 1 100 ? -3.815 -0.709 8.917 1.00 98.69 100 MET A C 1
ATOM 800 O O . MET A 1 100 ? -2.760 -0.733 8.284 1.00 98.69 100 MET A O 1
ATOM 804 N N . TYR A 1 101 ? -4.109 -1.625 9.843 1.00 98.69 101 TYR A N 1
ATOM 805 C CA . TYR A 1 101 ? -3.248 -2.769 10.132 1.00 98.69 101 TYR A CA 1
ATOM 806 C C . TYR A 1 101 ? -3.020 -3.633 8.887 1.00 98.69 101 TYR A C 1
ATOM 808 O O . TYR A 1 101 ? -1.883 -3.997 8.598 1.00 98.69 101 TYR A O 1
ATOM 816 N N . SER A 1 102 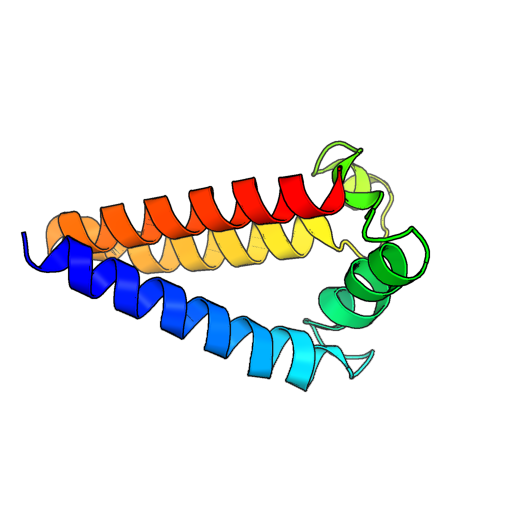? -4.078 -3.930 8.130 1.00 98.69 102 SER A N 1
ATOM 817 C CA . SER A 1 102 ? -3.995 -4.776 6.936 1.00 98.69 102 SER A CA 1
ATOM 818 C C . SER A 1 102 ? -3.152 -4.129 5.836 1.00 98.69 102 SER A C 1
ATOM 820 O O . SER A 1 102 ? -2.345 -4.820 5.229 1.00 98.69 102 SER A O 1
ATOM 822 N N . ILE A 1 103 ? -3.250 -2.809 5.641 1.00 98.62 103 ILE A N 1
ATOM 823 C CA . ILE A 1 103 ? -2.409 -2.048 4.697 1.00 98.62 103 ILE A CA 1
ATOM 824 C C . ILE A 1 103 ? -0.926 -2.152 5.074 1.00 98.62 103 ILE A C 1
ATOM 826 O O . ILE A 1 103 ? -0.082 -2.458 4.231 1.00 98.62 103 ILE A O 1
ATOM 830 N N . VAL A 1 104 ? -0.596 -1.929 6.351 1.00 98.44 104 VAL A N 1
ATOM 831 C CA . VAL A 1 104 ? 0.790 -2.036 6.840 1.00 98.44 104 VAL A CA 1
ATOM 832 C C . VAL A 1 104 ? 1.295 -3.473 6.723 1.00 98.44 104 VAL A C 1
ATOM 834 O O . VAL A 1 104 ? 2.432 -3.701 6.306 1.00 98.44 104 VAL A O 1
ATOM 837 N N . ASN A 1 105 ? 0.459 -4.452 7.076 1.00 98.44 105 ASN A N 1
ATOM 838 C CA . ASN A 1 105 ? 0.824 -5.858 7.002 1.00 98.44 105 ASN A CA 1
ATOM 839 C C . ASN A 1 105 ? 1.025 -6.327 5.555 1.00 98.44 105 ASN A C 1
ATOM 841 O O . ASN A 1 105 ? 2.014 -7.009 5.303 1.00 98.44 105 ASN A O 1
ATOM 845 N N . TYR A 1 106 ? 0.153 -5.919 4.627 1.00 98.12 106 TYR A N 1
ATOM 846 C CA . TYR A 1 106 ? 0.304 -6.154 3.191 1.00 98.12 106 TYR A CA 1
ATOM 847 C C . TYR A 1 106 ? 1.676 -5.674 2.723 1.00 98.12 106 TYR A C 1
ATOM 849 O O . TYR A 1 106 ? 2.476 -6.484 2.268 1.00 98.12 106 TYR A O 1
ATOM 857 N N . TYR A 1 107 ? 2.008 -4.398 2.949 1.00 96.94 107 TYR A N 1
ATOM 858 C CA . TYR A 1 107 ? 3.287 -3.847 2.495 1.00 96.94 107 TYR A CA 1
ATOM 859 C C . TYR A 1 107 ? 4.486 -4.566 3.119 1.00 96.94 107 TYR A C 1
ATOM 861 O O . TYR A 1 107 ? 5.470 -4.849 2.441 1.00 96.94 107 TYR A O 1
ATOM 869 N N . ARG A 1 108 ? 4.414 -4.892 4.415 1.00 96.19 108 ARG A N 1
ATOM 870 C CA . ARG A 1 108 ? 5.483 -5.618 5.112 1.00 96.19 108 ARG A CA 1
ATOM 871 C C . ARG A 1 108 ? 5.720 -6.998 4.500 1.00 96.19 108 ARG A C 1
ATOM 873 O O . ARG A 1 108 ? 6.874 -7.361 4.290 1.00 96.19 108 ARG A O 1
ATOM 880 N N . VAL A 1 109 ? 4.654 -7.764 4.272 1.00 96.75 109 VAL A N 1
ATOM 881 C CA . VAL A 1 109 ? 4.739 -9.129 3.734 1.00 96.75 109 VAL A CA 1
ATOM 882 C C . VAL A 1 109 ? 5.141 -9.097 2.263 1.00 96.75 109 VAL A C 1
ATOM 884 O O . VAL A 1 109 ? 6.072 -9.802 1.894 1.00 96.75 109 VAL A O 1
ATOM 887 N N . HIS A 1 110 ? 4.527 -8.226 1.465 1.00 95.50 110 HIS A N 1
ATOM 888 C CA . HIS A 1 110 ? 4.828 -8.051 0.046 1.00 95.50 110 HIS A CA 1
ATOM 889 C C . HIS A 1 110 ? 6.285 -7.631 -0.185 1.00 95.50 110 HIS A C 1
ATOM 891 O O . HIS A 1 110 ? 7.022 -8.267 -0.930 1.00 95.50 110 HIS A O 1
ATOM 897 N N . LYS A 1 111 ? 6.770 -6.623 0.549 1.00 93.81 111 LYS A N 1
ATOM 898 C CA . LYS A 1 111 ? 8.184 -6.233 0.498 1.00 93.81 111 LYS A CA 1
ATOM 899 C C . LYS A 1 111 ? 9.114 -7.388 0.875 1.00 93.81 111 LYS A C 1
ATOM 901 O O . LYS A 1 111 ? 10.205 -7.493 0.323 1.00 93.81 111 LYS A O 1
ATOM 906 N N . LYS A 1 112 ? 8.733 -8.198 1.868 1.00 94.50 112 LYS A N 1
ATOM 907 C CA . LYS A 1 112 ? 9.547 -9.328 2.323 1.00 94.50 112 LYS A CA 1
ATOM 908 C C . LYS A 1 112 ? 9.632 -10.400 1.234 1.00 94.50 112 LYS A C 1
ATOM 910 O O . LYS A 1 112 ? 10.737 -10.784 0.893 1.00 94.50 112 LYS A O 1
ATOM 915 N N . SER A 1 113 ? 8.511 -10.760 0.605 1.00 93.62 113 SER A N 1
ATOM 916 C CA . SER A 1 113 ? 8.470 -11.775 -0.461 1.00 93.62 113 SER A CA 1
ATOM 917 C C . SER A 1 113 ? 9.256 -11.421 -1.727 1.00 93.62 113 SER A C 1
ATOM 919 O O . SER A 1 113 ? 9.420 -12.275 -2.588 1.00 93.62 113 SER A O 1
ATOM 921 N N . HIS A 1 114 ? 9.712 -10.173 -1.864 1.00 94.12 114 HIS A N 1
ATOM 922 C CA . HIS A 1 114 ? 10.539 -9.721 -2.985 1.00 94.12 114 HIS A CA 1
ATOM 923 C C . HIS A 1 114 ? 12.003 -9.461 -2.615 1.00 94.12 114 HIS A C 1
ATOM 925 O O . HIS A 1 114 ? 12.782 -8.991 -3.447 1.00 94.12 114 HIS A O 1
ATOM 931 N N . LYS A 1 115 ? 12.395 -9.760 -1.374 1.00 88.94 115 LYS A N 1
ATOM 932 C CA . LYS A 1 115 ? 13.775 -9.642 -0.892 1.00 88.94 115 LYS A CA 1
ATOM 933 C C . LYS A 1 115 ? 14.441 -10.989 -0.632 1.00 88.94 115 LYS A C 1
ATOM 935 O O . LYS A 1 115 ? 15.661 -11.051 -0.741 1.00 88.94 115 LYS A O 1
ATOM 940 N N . ASP A 1 116 ? 13.671 -12.007 -0.257 1.00 73.69 116 ASP A N 1
ATOM 941 C CA . ASP A 1 116 ? 14.140 -13.348 0.102 1.00 73.69 116 ASP A CA 1
ATOM 942 C C . ASP A 1 116 ? 13.072 -14.421 -0.118 1.00 73.69 116 ASP A C 1
ATOM 944 O O . ASP A 1 116 ? 11.874 -14.118 0.097 1.00 73.69 116 ASP A O 1
#

Radius of gyration: 15.28 Å; chains: 1; bounding box: 34×27×39 Å

Foldseek 3Di:
DVLQVVLVVVLVVVCCCCCPCPQPVQLVDCPHPNVLSVVQQVVQCVVPVHAHCLLVDPQCVCVVVVHDRNSVSLVVVLVVVLVVLVVCCVPRVSNNVNNNVSSVVCCVVSSVSNHD